Protein AF-P09111-F1 (afdb_monomer_lite)

pLDDT: mean 81.84, std 13.38, range [41.25, 95.81]

Structure (mmCIF, N/CA/C/O backbone):
data_AF-P09111-F1
#
_entry.id   AF-P09111-F1
#
loop_
_atom_site.group_PDB
_atom_site.id
_atom_site.type_symbol
_atom_site.label_atom_id
_atom_site.label_alt_id
_atom_site.label_comp_id
_atom_site.label_asym_id
_atom_site.label_entity_id
_atom_site.label_seq_id
_atom_site.pdbx_PDB_ins_code
_atom_site.Cartn_x
_atom_site.Cartn_y
_atom_site.Cartn_z
_atom_site.occupancy
_atom_site.B_iso_or_equiv
_atom_site.auth_seq_id
_atom_site.auth_comp_id
_atom_site.auth_asym_id
_atom_site.auth_atom_id
_atom_site.pdbx_PDB_model_num
ATOM 1 N N . MET A 1 1 ? -22.161 18.450 7.141 1.00 43.91 1 MET A N 1
ATOM 2 C CA . MET A 1 1 ? -22.122 18.232 5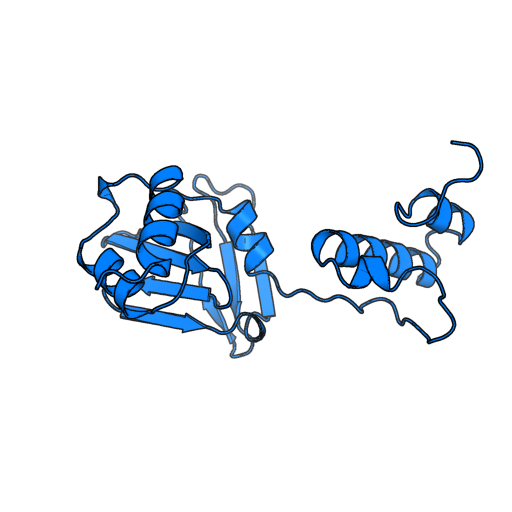.680 1.00 43.91 1 MET A CA 1
ATOM 3 C C . MET A 1 1 ? -21.113 17.125 5.455 1.00 43.91 1 MET A C 1
ATOM 5 O O . MET A 1 1 ? -19.987 17.305 5.888 1.00 43.91 1 MET A O 1
ATOM 9 N N . SER A 1 2 ? -21.523 15.973 4.916 1.00 54.25 2 SER A N 1
ATOM 10 C CA . SER A 1 2 ? -20.586 14.876 4.631 1.00 54.25 2 SER A CA 1
ATOM 11 C C . SER A 1 2 ? -19.553 15.371 3.621 1.00 54.25 2 SER A C 1
ATOM 13 O O . SER A 1 2 ? -19.925 15.928 2.586 1.00 54.25 2 SER A O 1
ATOM 15 N N . ASN A 1 3 ? -18.272 15.236 3.957 1.00 67.56 3 ASN A N 1
ATOM 16 C CA . ASN A 1 3 ? -17.182 15.660 3.095 1.00 67.56 3 ASN A CA 1
ATOM 17 C C . ASN A 1 3 ? -17.199 14.806 1.813 1.00 67.56 3 ASN A C 1
ATOM 19 O O . ASN A 1 3 ? -17.250 13.580 1.893 1.00 67.56 3 ASN A O 1
ATOM 23 N N . SER A 1 4 ? -17.186 15.415 0.620 1.00 77.00 4 SER A N 1
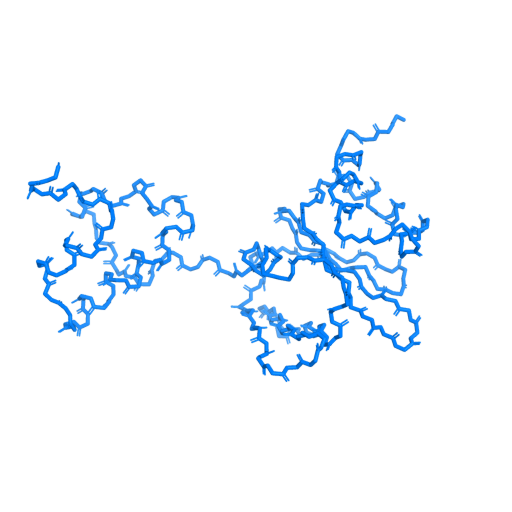ATOM 24 C CA . SER A 1 4 ? -17.274 14.643 -0.637 1.00 77.00 4 SER A CA 1
ATOM 25 C C . SER A 1 4 ? -16.124 13.635 -0.780 1.00 77.00 4 SER A C 1
ATOM 27 O O . SER A 1 4 ? -16.311 12.541 -1.314 1.00 77.00 4 SER A O 1
ATOM 29 N N . ASN A 1 5 ? -14.962 13.965 -0.203 1.00 81.06 5 ASN A N 1
ATOM 30 C CA . ASN A 1 5 ? -13.795 13.091 -0.149 1.00 81.06 5 ASN A CA 1
ATOM 31 C C . ASN A 1 5 ? -14.064 11.819 0.664 1.00 81.06 5 ASN A C 1
ATOM 33 O O . ASN A 1 5 ? -13.615 10.741 0.271 1.00 81.06 5 ASN A O 1
ATOM 37 N N . TYR A 1 6 ? -14.837 11.918 1.747 1.00 82.81 6 TYR A N 1
ATOM 38 C CA . TYR A 1 6 ? -15.160 10.785 2.610 1.00 82.81 6 TYR A CA 1
ATOM 39 C C . TYR A 1 6 ? -15.999 9.734 1.880 1.00 82.81 6 TYR A C 1
ATOM 41 O O . TYR A 1 6 ? -15.635 8.562 1.879 1.00 82.81 6 TYR A O 1
ATOM 49 N N . GLN A 1 7 ? -17.067 10.142 1.185 1.00 85.69 7 GLN A N 1
ATOM 50 C CA . GLN A 1 7 ? -17.933 9.198 0.460 1.00 85.69 7 GLN A CA 1
ATOM 51 C C . GLN A 1 7 ? -17.157 8.411 -0.599 1.00 85.69 7 GLN A C 1
ATOM 53 O O . GLN A 1 7 ? -17.241 7.186 -0.663 1.00 85.69 7 GLN A O 1
ATOM 58 N N . VAL A 1 8 ? -16.322 9.103 -1.377 1.00 83.88 8 VAL A N 1
ATOM 59 C CA . VAL A 1 8 ? -15.500 8.461 -2.409 1.00 83.88 8 VAL A CA 1
ATOM 60 C C . VAL A 1 8 ? -14.441 7.537 -1.802 1.00 83.88 8 VAL A C 1
ATOM 62 O O . VAL A 1 8 ? -14.135 6.490 -2.376 1.00 83.88 8 VAL A O 1
ATOM 65 N N . SER A 1 9 ? -13.883 7.903 -0.645 1.00 84.06 9 SER A N 1
ATOM 66 C CA . SER A 1 9 ? -12.965 7.039 0.107 1.00 84.06 9 SER A CA 1
ATOM 67 C C . SER A 1 9 ? -13.669 5.758 0.545 1.00 84.06 9 SER A C 1
ATOM 69 O O . SER A 1 9 ? -13.157 4.664 0.320 1.00 84.06 9 SER A O 1
ATOM 71 N N . LEU A 1 10 ? -14.880 5.884 1.093 1.00 87.94 10 LEU A N 1
ATOM 72 C CA . LEU A 1 10 ? -15.677 4.763 1.578 1.00 87.94 10 LEU A CA 1
ATOM 73 C C . LEU A 1 10 ? -16.008 3.769 0.462 1.00 87.94 10 LEU A C 1
ATOM 75 O O . LEU A 1 10 ? -15.823 2.567 0.629 1.00 87.94 10 LEU A O 1
ATOM 79 N N . GLU A 1 11 ? -16.458 4.267 -0.693 1.00 87.50 11 GLU A N 1
ATOM 80 C CA . GLU A 1 11 ? -16.774 3.433 -1.857 1.00 87.50 11 GLU A CA 1
ATOM 81 C C . GLU A 1 11 ? -15.561 2.651 -2.365 1.00 87.50 11 GLU A C 1
ATOM 83 O O . GLU A 1 11 ? -15.704 1.532 -2.857 1.00 87.50 11 GLU A O 1
ATOM 88 N N . ARG A 1 12 ? -14.360 3.231 -2.278 1.00 85.38 12 ARG A N 1
ATOM 89 C CA . ARG A 1 12 ? -13.116 2.563 -2.680 1.00 85.38 12 ARG A CA 1
ATOM 90 C C . ARG A 1 12 ? -12.681 1.528 -1.656 1.00 85.38 12 ARG A C 1
ATOM 92 O O . ARG A 1 12 ? -12.373 0.405 -2.037 1.00 85.38 12 ARG A O 1
ATOM 99 N N . ILE A 1 13 ? -12.706 1.887 -0.376 1.00 89.31 13 ILE A N 1
ATOM 100 C CA . ILE A 1 13 ? -12.306 1.005 0.724 1.00 89.31 13 ILE A CA 1
ATOM 101 C C . ILE A 1 13 ? -13.216 -0.226 0.779 1.00 89.31 13 ILE A C 1
ATOM 103 O O . ILE A 1 13 ? -12.718 -1.347 0.794 1.00 89.31 13 ILE A O 1
ATOM 107 N N . LYS A 1 14 ? -14.540 -0.045 0.694 1.00 89.50 14 LYS A N 1
ATOM 108 C CA . LYS A 1 14 ? -15.517 -1.148 0.732 1.00 89.50 14 LYS A CA 1
ATOM 109 C C . LYS A 1 14 ? -15.396 -2.145 -0.425 1.00 89.50 14 LYS A C 1
ATOM 111 O O . LYS A 1 14 ? -15.935 -3.242 -0.337 1.00 89.50 14 LYS A O 1
ATOM 116 N N . LYS A 1 15 ? -14.702 -1.794 -1.514 1.00 88.94 15 LYS A N 1
ATOM 117 C CA . LYS A 1 15 ? -14.426 -2.736 -2.615 1.00 88.94 15 LYS A CA 1
ATOM 118 C C . LYS A 1 15 ? -13.334 -3.746 -2.279 1.00 88.94 15 LYS A C 1
ATOM 120 O O . LYS A 1 15 ? -13.247 -4.763 -2.958 1.00 88.94 15 LYS A O 1
ATOM 125 N N . VAL A 1 16 ? -12.480 -3.443 -1.304 1.00 89.94 16 VAL A N 1
ATOM 126 C CA . VAL A 1 16 ? -11.258 -4.215 -1.024 1.00 89.94 16 VAL A CA 1
ATOM 127 C C . VAL A 1 16 ? -11.127 -4.628 0.444 1.00 89.94 16 VAL A C 1
ATOM 129 O O . VAL A 1 16 ? -10.331 -5.512 0.750 1.00 89.94 16 VAL A O 1
ATOM 132 N N . VAL A 1 17 ? -11.918 -4.031 1.340 1.00 91.88 17 VAL A N 1
ATOM 133 C CA . VAL A 1 17 ? -11.996 -4.370 2.766 1.00 91.88 17 VAL A CA 1
ATOM 134 C C . VAL A 1 17 ? -13.454 -4.673 3.144 1.00 91.88 17 VAL A C 1
ATOM 136 O O . VAL A 1 17 ? -14.328 -3.851 2.851 1.00 91.88 17 VAL A O 1
ATOM 139 N N . PRO A 1 18 ? -13.735 -5.816 3.800 1.00 91.44 18 PRO A N 1
ATOM 140 C CA . PRO A 1 18 ? -15.058 -6.140 4.331 1.00 91.44 18 PRO A CA 1
ATOM 141 C C . PRO A 1 18 ? -15.576 -5.085 5.312 1.00 91.44 18 PRO A C 1
ATOM 143 O O . PRO A 1 18 ? -14.818 -4.563 6.129 1.00 91.44 18 PRO A O 1
ATOM 146 N N . GLU A 1 19 ? -16.886 -4.823 5.294 1.00 89.88 19 GLU A N 1
ATOM 147 C CA . GLU A 1 19 ? -17.510 -3.838 6.193 1.00 89.88 19 GLU A CA 1
ATOM 148 C C . GLU A 1 19 ? -17.307 -4.163 7.679 1.00 89.88 19 GLU A C 1
ATOM 150 O O . GLU A 1 19 ? -17.210 -3.251 8.492 1.00 89.88 19 GLU A O 1
ATOM 155 N N . GLU A 1 20 ? -17.172 -5.444 8.025 1.00 90.56 20 GLU A N 1
ATOM 156 C CA . GLU A 1 20 ? -16.936 -5.924 9.394 1.00 90.56 20 GLU A CA 1
ATOM 157 C C . GLU A 1 20 ? -15.631 -5.392 10.007 1.00 90.56 20 GLU A C 1
ATOM 159 O O . GLU A 1 20 ? -15.519 -5.289 11.227 1.00 90.56 20 GLU A O 1
ATOM 164 N N . LEU A 1 21 ? -14.653 -5.029 9.171 1.00 91.06 21 LEU A N 1
ATOM 165 C CA . LEU A 1 21 ? -13.386 -4.449 9.616 1.00 91.06 21 LEU A CA 1
ATOM 166 C C . LEU A 1 21 ? -13.442 -2.916 9.690 1.00 91.06 21 LEU A C 1
ATOM 168 O O . LEU A 1 21 ? -12.554 -2.287 10.254 1.00 91.06 21 LEU A O 1
ATOM 172 N N . LEU A 1 22 ? -14.481 -2.276 9.152 1.00 91.31 22 LEU A N 1
ATOM 173 C CA . LEU A 1 22 ? -14.594 -0.819 9.133 1.00 91.31 22 LEU A CA 1
ATOM 174 C C . LEU A 1 22 ? -15.235 -0.315 10.428 1.00 91.31 22 LEU A C 1
ATOM 176 O O . LEU A 1 22 ? -16.446 -0.115 10.517 1.00 91.31 22 LEU A O 1
ATOM 180 N N . THR A 1 23 ? -14.411 -0.096 11.450 1.00 91.50 23 THR A N 1
ATOM 181 C CA . THR A 1 23 ? -14.884 0.419 12.740 1.00 91.50 23 THR A CA 1
ATOM 182 C C . THR A 1 23 ? -15.349 1.872 12.632 1.00 91.50 23 THR A C 1
ATOM 184 O O . THR A 1 23 ? -14.809 2.667 11.861 1.00 91.50 23 THR A O 1
ATOM 187 N N . ASN A 1 24 ? -16.314 2.267 13.469 1.00 91.19 24 ASN A N 1
ATOM 188 C CA . ASN A 1 24 ? -16.772 3.662 13.536 1.00 91.19 24 ASN A CA 1
ATOM 189 C C . ASN A 1 24 ? -15.624 4.643 13.827 1.00 91.19 24 ASN A C 1
ATOM 191 O O . ASN A 1 24 ? -15.644 5.768 13.336 1.00 91.19 24 ASN A O 1
ATOM 195 N N . ALA A 1 25 ? -14.626 4.213 14.603 1.00 92.69 25 ALA A N 1
ATOM 196 C CA . ALA A 1 25 ? -13.465 5.026 14.937 1.00 92.69 25 ALA A CA 1
ATOM 197 C C . ALA A 1 25 ? -12.542 5.242 13.722 1.00 92.69 25 ALA A C 1
ATOM 199 O O . ALA A 1 25 ? -12.160 6.380 13.456 1.00 92.69 25 ALA A O 1
ATOM 200 N N . LEU A 1 26 ? -12.278 4.199 12.922 1.00 92.62 26 LEU A N 1
ATOM 201 C CA . LEU A 1 26 ? -11.556 4.330 11.651 1.00 92.62 26 LEU A CA 1
ATOM 202 C C . LEU A 1 26 ? -12.311 5.249 10.683 1.00 92.62 26 LEU A C 1
ATOM 204 O O . LEU A 1 26 ? -11.724 6.145 10.080 1.00 92.62 26 LEU A O 1
ATOM 208 N N . LEU A 1 27 ? -13.623 5.050 10.548 1.00 92.31 27 LEU A N 1
ATOM 209 C CA . LEU A 1 27 ? -14.457 5.861 9.664 1.00 92.31 27 LEU A CA 1
ATOM 210 C C . LEU A 1 27 ? -14.456 7.341 10.072 1.00 92.31 27 LEU A C 1
ATOM 212 O O . LEU A 1 27 ? -14.305 8.211 9.216 1.00 92.31 27 LEU A O 1
ATOM 216 N N . ALA A 1 28 ? -14.547 7.627 11.372 1.00 91.88 28 ALA A N 1
ATOM 217 C CA . ALA A 1 28 ? -14.431 8.984 11.893 1.00 91.88 28 ALA A CA 1
ATOM 218 C C . ALA A 1 28 ? -13.036 9.580 11.646 1.00 91.88 28 ALA A C 1
ATOM 220 O O . ALA A 1 28 ? -12.936 10.747 11.275 1.00 91.88 28 ALA A O 1
ATOM 221 N N . ALA A 1 29 ? -11.964 8.795 11.801 1.00 92.12 29 ALA A N 1
ATOM 222 C CA . ALA A 1 29 ? -10.604 9.244 11.503 1.00 92.12 29 ALA A CA 1
ATOM 223 C C . ALA A 1 29 ? -10.438 9.620 10.020 1.00 92.12 29 ALA A C 1
ATOM 225 O O . ALA A 1 29 ? -9.877 10.671 9.710 1.00 92.12 29 ALA A O 1
ATOM 226 N N . ILE A 1 30 ? -10.997 8.818 9.105 1.00 90.81 30 ILE A N 1
ATOM 227 C CA . ILE A 1 30 ? -10.978 9.111 7.665 1.00 90.81 30 ILE A CA 1
ATOM 228 C C . ILE A 1 30 ? -11.771 10.389 7.359 1.00 90.81 30 ILE A C 1
ATOM 230 O O . ILE A 1 30 ? -11.255 11.247 6.647 1.00 90.81 30 ILE A O 1
ATOM 234 N N . ASP A 1 31 ? -12.982 10.561 7.899 1.00 90.75 31 ASP A N 1
ATOM 235 C CA . ASP A 1 31 ? -13.788 11.773 7.657 1.00 90.75 31 ASP A CA 1
ATOM 236 C C . ASP A 1 31 ? -13.086 13.034 8.190 1.00 90.75 31 ASP A C 1
ATOM 238 O O . ASP A 1 31 ? -12.959 14.037 7.481 1.00 90.75 31 ASP A O 1
ATOM 242 N N . ASN A 1 32 ? -12.533 12.950 9.404 1.00 89.81 32 ASN A N 1
ATOM 243 C CA . ASN A 1 32 ? -11.822 14.050 10.055 1.00 89.81 32 ASN A CA 1
ATOM 244 C C . ASN A 1 32 ? -10.497 14.406 9.369 1.00 89.81 32 ASN A C 1
ATOM 246 O O . ASN A 1 32 ? -10.057 15.550 9.471 1.00 89.81 32 ASN A O 1
ATOM 250 N N . SER A 1 33 ? -9.865 13.461 8.662 1.00 87.00 33 SER A N 1
ATOM 251 C CA . SER A 1 33 ? -8.638 13.736 7.904 1.00 87.00 33 SER A CA 1
ATOM 252 C C . SER A 1 33 ? -8.853 14.760 6.784 1.00 87.00 33 SER A C 1
ATOM 254 O O . SER A 1 33 ? -7.920 15.455 6.396 1.00 87.00 33 SER A O 1
ATOM 256 N N . GLY A 1 34 ? -10.077 14.849 6.248 1.00 85.12 34 GLY A N 1
ATOM 257 C CA . GLY A 1 34 ? -10.402 15.673 5.084 1.00 85.12 34 GLY A CA 1
ATOM 258 C C . GLY A 1 34 ? -9.824 15.167 3.755 1.00 85.12 34 GLY A C 1
ATOM 259 O O . GLY A 1 34 ? -10.125 15.736 2.701 1.00 85.12 34 GLY A O 1
ATOM 260 N N . GLU A 1 35 ? -9.045 14.089 3.788 1.00 84.50 35 GLU A N 1
ATOM 261 C CA . GLU A 1 35 ? -8.289 13.542 2.666 1.00 84.50 35 GLU A CA 1
ATOM 262 C C . GLU A 1 35 ? -9.074 12.444 1.945 1.00 84.50 35 GLU A C 1
ATOM 264 O O . GLU A 1 35 ? -9.917 11.749 2.517 1.00 84.50 35 GLU A O 1
ATOM 269 N N . ARG A 1 36 ? -8.807 12.281 0.648 1.00 85.31 36 ARG A N 1
ATOM 270 C CA . ARG A 1 36 ? -9.474 11.261 -0.170 1.00 85.31 36 ARG A CA 1
ATOM 271 C C . ARG A 1 36 ? -8.640 9.988 -0.220 1.00 85.31 36 ARG A C 1
ATOM 273 O O . ARG A 1 36 ? -7.742 9.892 -1.034 1.00 85.31 36 ARG A O 1
ATOM 280 N N . MET A 1 37 ? -8.978 8.952 0.524 1.00 87.88 37 MET A N 1
ATOM 281 C CA . MET A 1 37 ? -8.210 7.704 0.494 1.00 87.88 37 MET A CA 1
ATOM 282 C C . MET A 1 37 ? -8.381 6.962 -0.843 1.00 87.88 37 MET A C 1
ATOM 284 O O . MET A 1 37 ? -9.484 6.847 -1.392 1.00 87.88 37 MET A O 1
ATOM 288 N N . SER A 1 38 ? -7.269 6.479 -1.404 1.00 83.56 38 SER A N 1
ATOM 289 C CA . SER A 1 38 ? -7.243 5.780 -2.695 1.00 83.56 38 SER A CA 1
ATOM 290 C C . SER A 1 38 ? -6.940 4.292 -2.557 1.00 83.56 38 SER A C 1
ATOM 292 O O . SER A 1 38 ? -7.640 3.487 -3.173 1.00 83.56 38 SER A O 1
ATOM 294 N N . GLN A 1 39 ? -5.965 3.942 -1.717 1.00 89.69 39 GLN A N 1
ATOM 295 C CA . GLN A 1 39 ? -5.610 2.566 -1.388 1.00 89.69 39 GLN A CA 1
ATOM 296 C C . GLN A 1 39 ? -5.685 2.348 0.115 1.00 89.69 39 GLN A C 1
ATOM 298 O O . GLN A 1 39 ? -5.537 3.284 0.904 1.00 89.69 39 GLN A O 1
ATOM 303 N N . ILE A 1 40 ? -5.897 1.089 0.477 1.00 93.44 40 ILE A N 1
ATOM 304 C CA . ILE A 1 40 ? -5.868 0.607 1.847 1.00 93.44 40 ILE A CA 1
ATOM 305 C C . ILE A 1 40 ? -5.286 -0.806 1.862 1.00 93.44 40 ILE A C 1
ATOM 307 O O . ILE A 1 40 ? -5.578 -1.600 0.961 1.00 93.44 40 ILE A O 1
ATOM 311 N N . ILE A 1 41 ? -4.498 -1.106 2.888 1.00 94.25 41 ILE A N 1
ATOM 312 C CA . ILE A 1 41 ? -4.193 -2.471 3.319 1.00 94.25 41 ILE A CA 1
ATOM 313 C C . ILE A 1 41 ? -4.490 -2.616 4.810 1.00 94.25 41 ILE A C 1
ATOM 315 O O . ILE A 1 41 ? -4.418 -1.642 5.565 1.00 94.25 41 ILE A O 1
ATOM 319 N N . VAL A 1 42 ? -4.857 -3.831 5.207 1.00 95.38 42 VAL A N 1
ATOM 320 C CA . VAL A 1 42 ? -5.190 -4.178 6.591 1.00 95.38 42 VAL A CA 1
ATOM 321 C C . VAL A 1 42 ? -4.184 -5.194 7.091 1.00 95.38 42 VAL A C 1
ATOM 323 O O . VAL A 1 42 ? -4.082 -6.285 6.532 1.00 95.38 42 VAL A O 1
ATOM 326 N N . ASP A 1 43 ? -3.477 -4.834 8.151 1.00 95.31 43 ASP A N 1
ATOM 327 C CA . ASP A 1 43 ? -2.528 -5.697 8.833 1.00 95.31 43 ASP A CA 1
ATOM 328 C C . ASP A 1 43 ? -3.160 -6.253 10.107 1.00 95.31 43 ASP A C 1
ATOM 330 O O . ASP A 1 43 ? -3.589 -5.506 10.991 1.00 95.31 43 ASP A O 1
ATOM 334 N N . LYS A 1 44 ? -3.265 -7.578 10.185 1.00 93.88 44 LYS A N 1
ATOM 335 C CA . LYS A 1 44 ? -3.895 -8.251 11.315 1.00 93.88 44 LYS A CA 1
ATOM 336 C C . LYS A 1 44 ? -2.909 -8.348 12.472 1.00 93.88 44 LYS A C 1
ATOM 338 O O . LYS A 1 44 ? -1.842 -8.941 12.347 1.00 93.88 44 LYS A O 1
ATOM 343 N N . LYS A 1 45 ? -3.295 -7.815 13.626 1.00 91.62 45 LYS A N 1
ATOM 344 C CA . LYS A 1 45 ? -2.534 -7.895 14.875 1.00 91.62 45 LYS A CA 1
ATOM 345 C C . LYS A 1 45 ? -3.262 -8.778 15.886 1.00 91.62 45 LYS A C 1
ATOM 347 O O . LYS A 1 45 ? -4.460 -9.033 15.773 1.00 91.62 45 LYS A O 1
ATOM 352 N N . ASP A 1 46 ? -2.553 -9.193 16.931 1.00 86.69 46 ASP A N 1
ATOM 353 C CA . ASP A 1 46 ? -3.155 -9.963 18.029 1.00 86.69 46 ASP A CA 1
ATOM 354 C C . ASP A 1 46 ? -4.277 -9.184 18.741 1.00 86.69 46 ASP A C 1
ATOM 356 O O . ASP A 1 46 ? -5.272 -9.767 19.168 1.00 86.69 46 ASP A O 1
ATOM 360 N N . ASN A 1 47 ? -4.141 -7.855 18.821 1.00 85.81 47 ASN A N 1
ATOM 361 C CA . ASN A 1 47 ? -5.055 -6.966 19.548 1.00 85.81 47 ASN A CA 1
ATOM 362 C C . ASN A 1 47 ? -5.983 -6.141 18.638 1.00 85.81 47 ASN A C 1
ATOM 364 O O . ASN A 1 47 ? -6.572 -5.162 19.093 1.00 85.81 47 ASN A O 1
ATOM 368 N N . GLY A 1 48 ? -6.118 -6.500 17.360 1.00 89.19 48 GLY A N 1
ATOM 369 C CA . GLY A 1 48 ? -6.958 -5.765 16.416 1.00 89.19 48 GLY A CA 1
ATOM 370 C C . GLY A 1 48 ? -6.367 -5.746 15.016 1.00 89.19 48 GLY A C 1
ATOM 371 O O . GLY A 1 48 ? -5.699 -6.688 14.608 1.00 89.19 48 GLY A O 1
ATOM 372 N N . ASN A 1 49 ? -6.609 -4.666 14.280 1.00 94.19 49 ASN A N 1
ATOM 373 C CA . ASN A 1 49 ? -6.000 -4.467 12.972 1.00 94.19 49 ASN A CA 1
ATOM 374 C C . ASN A 1 49 ? -5.388 -3.075 12.897 1.00 94.19 49 ASN A C 1
ATOM 376 O O . ASN A 1 49 ? -5.996 -2.109 13.368 1.00 94.19 49 ASN A O 1
ATOM 380 N N . ASP A 1 50 ? -4.248 -2.995 12.228 1.00 95.56 50 ASP A N 1
ATOM 381 C CA . ASP A 1 50 ? -3.670 -1.740 11.782 1.00 95.56 50 ASP A CA 1
ATOM 382 C C . ASP A 1 50 ? -4.084 -1.498 10.327 1.00 95.56 50 ASP A C 1
ATOM 384 O O . ASP A 1 50 ? -4.160 -2.423 9.513 1.00 95.56 50 ASP A O 1
ATOM 388 N N . TYR A 1 51 ? -4.371 -0.245 9.986 1.00 95.56 51 TYR A N 1
ATOM 389 C CA . TYR A 1 51 ? -4.807 0.134 8.644 1.00 95.56 51 TYR A CA 1
ATOM 390 C C . TYR A 1 51 ? -3.819 1.118 8.056 1.00 95.56 51 TYR A C 1
ATOM 392 O O . TYR A 1 51 ? -3.487 2.132 8.668 1.00 95.56 51 TYR A O 1
ATOM 400 N N . TYR A 1 52 ? -3.396 0.840 6.835 1.00 95.69 52 TYR A N 1
ATOM 401 C CA . TYR A 1 52 ? -2.444 1.655 6.102 1.00 95.69 52 TYR A CA 1
ATOM 402 C C . TYR A 1 52 ? -3.173 2.222 4.894 1.00 95.69 52 TYR A C 1
ATOM 404 O O . TYR A 1 52 ? -3.692 1.459 4.080 1.00 95.69 52 TYR A O 1
ATOM 412 N N . LEU A 1 53 ? -3.254 3.547 4.783 1.00 94.12 53 LEU A N 1
ATOM 413 C CA . LEU A 1 53 ? -4.031 4.231 3.745 1.00 94.12 53 LEU A CA 1
ATOM 414 C C . LEU A 1 53 ? -3.173 5.233 2.982 1.00 94.12 53 LEU A C 1
ATOM 416 O O . LEU A 1 53 ? -2.229 5.790 3.534 1.00 94.12 53 LEU A O 1
ATOM 420 N N . THR A 1 54 ? -3.502 5.489 1.716 1.00 90.56 54 THR A N 1
ATOM 421 C CA . THR A 1 54 ? -2.720 6.437 0.908 1.00 90.56 54 THR A CA 1
ATOM 422 C C . THR A 1 54 ? -3.526 7.170 -0.169 1.00 90.56 54 THR A C 1
ATOM 424 O O . THR A 1 54 ? -4.465 6.621 -0.764 1.00 90.56 54 THR A O 1
ATOM 427 N N . ILE A 1 55 ? -3.136 8.429 -0.415 1.00 83.12 55 ILE A N 1
ATOM 428 C CA . ILE A 1 55 ? -3.397 9.195 -1.647 1.00 83.12 55 ILE A CA 1
ATOM 429 C C . ILE A 1 55 ? -2.234 10.149 -1.958 1.00 83.12 55 ILE A C 1
ATOM 431 O O . ILE A 1 55 ? -1.371 9.848 -2.769 1.00 83.12 55 ILE A O 1
ATOM 435 N N . HIS A 1 56 ? -2.193 11.306 -1.307 1.00 81.12 56 HIS A N 1
ATOM 436 C CA . HIS A 1 56 ? -1.135 12.305 -1.399 1.00 81.12 56 HIS A CA 1
ATOM 437 C C . HIS A 1 56 ? -0.123 12.083 -0.283 1.00 81.12 56 HIS A C 1
ATOM 439 O O . HIS A 1 56 ? 1.081 12.170 -0.496 1.00 81.12 56 HIS A O 1
ATOM 445 N N . ARG A 1 57 ? -0.642 11.716 0.889 1.00 89.81 57 ARG A N 1
ATOM 446 C CA . ARG A 1 57 ? 0.104 11.305 2.069 1.00 89.81 57 ARG A CA 1
ATOM 447 C C . ARG A 1 57 ? -0.162 9.836 2.345 1.00 89.81 57 ARG A C 1
ATOM 449 O O . ARG A 1 57 ? -1.119 9.259 1.816 1.00 89.81 57 ARG A O 1
ATOM 456 N N . PHE A 1 58 ? 0.683 9.264 3.178 1.00 90.56 58 PHE A N 1
ATOM 457 C CA . PHE A 1 58 ? 0.525 7.924 3.705 1.00 90.56 58 PHE A CA 1
ATOM 458 C C . PHE A 1 58 ? 0.058 8.022 5.166 1.00 90.56 58 PHE A C 1
ATOM 460 O O . PHE A 1 58 ? 0.543 8.855 5.927 1.00 90.56 58 PHE A O 1
ATOM 467 N N . PHE A 1 59 ? -0.920 7.207 5.552 1.00 94.19 59 PHE A N 1
ATOM 468 C CA . PHE A 1 59 ? -1.530 7.223 6.877 1.00 94.19 59 PHE A CA 1
ATOM 469 C C . PHE 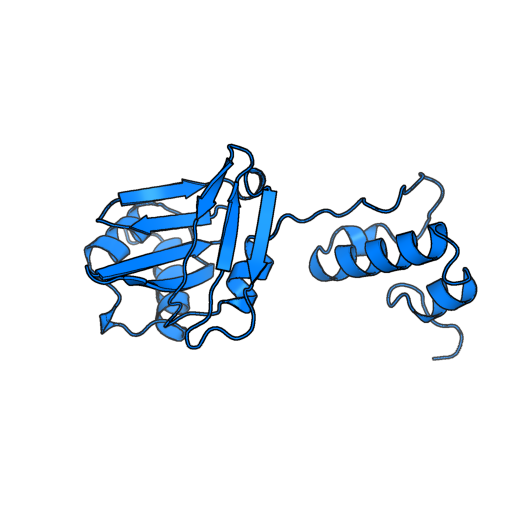A 1 59 ? -1.487 5.844 7.512 1.00 94.19 59 PHE A C 1
ATOM 471 O O . PHE A 1 59 ? -1.710 4.838 6.838 1.00 94.19 59 PHE A O 1
ATOM 478 N N . VAL A 1 60 ? -1.284 5.821 8.825 1.00 95.81 60 VAL A N 1
ATOM 479 C CA . VAL A 1 60 ? -1.413 4.626 9.657 1.00 95.81 60 VAL A CA 1
ATOM 480 C C . VAL A 1 60 ? -2.477 4.886 10.708 1.00 95.81 60 VAL A C 1
ATOM 482 O O . VAL A 1 60 ? -2.368 5.841 11.476 1.00 95.81 60 VAL A O 1
ATOM 485 N N . TYR A 1 61 ? -3.488 4.026 10.748 1.00 95.69 61 TYR A N 1
ATOM 486 C CA . TYR A 1 61 ? -4.428 3.937 11.854 1.00 95.69 61 TYR A CA 1
ATOM 487 C C . TYR A 1 61 ? -4.084 2.718 12.707 1.00 95.69 61 TYR A C 1
ATOM 489 O O . TYR A 1 61 ? -4.222 1.590 12.234 1.00 95.69 61 TYR A O 1
ATOM 497 N N . SER A 1 62 ? -3.640 2.942 13.942 1.00 94.06 62 SER A N 1
ATOM 498 C CA . SER A 1 62 ? -3.279 1.889 14.897 1.00 94.06 62 SER A CA 1
ATOM 499 C C . SER A 1 62 ? -3.637 2.336 16.308 1.00 94.06 62 SER A C 1
ATOM 501 O O . SER A 1 62 ? -3.397 3.487 16.658 1.00 94.06 62 SER A O 1
ATOM 503 N N . ASN A 1 63 ? -4.219 1.446 17.119 1.00 90.12 63 ASN A N 1
ATOM 504 C CA . ASN A 1 63 ? -4.606 1.732 18.510 1.00 90.12 63 ASN A CA 1
ATOM 505 C C . ASN A 1 63 ? -5.382 3.054 18.686 1.00 90.12 63 ASN A C 1
ATOM 507 O O . ASN A 1 63 ? -5.103 3.832 19.591 1.00 90.12 63 ASN A O 1
ATOM 511 N N . GLU A 1 64 ? -6.343 3.311 17.796 1.00 87.06 64 GLU A N 1
ATOM 512 C CA . GLU A 1 64 ? -7.146 4.544 17.744 1.00 87.06 64 GLU A CA 1
ATOM 513 C C . GLU A 1 64 ? -6.385 5.835 17.390 1.00 87.06 64 GLU A C 1
ATOM 515 O O . GLU A 1 64 ? -7.001 6.896 17.272 1.00 87.06 64 GLU A O 1
ATOM 520 N N . GLU A 1 65 ? -5.085 5.756 17.116 1.00 92.94 65 GLU A N 1
ATOM 521 C CA . GLU A 1 65 ? -4.281 6.876 16.643 1.00 92.94 65 GLU A CA 1
ATOM 522 C C . GLU A 1 65 ? -4.207 6.899 15.116 1.00 92.94 65 GLU A C 1
ATOM 524 O O . GLU A 1 65 ? -3.944 5.886 14.467 1.00 92.94 65 GLU A O 1
ATOM 529 N N . PHE A 1 66 ? -4.414 8.083 14.533 1.00 93.25 66 PHE A N 1
ATOM 530 C CA . PHE A 1 66 ? -4.305 8.319 13.096 1.00 93.25 66 PHE A CA 1
ATOM 531 C C . PHE A 1 66 ? -3.061 9.156 12.799 1.00 93.25 66 PHE A C 1
ATOM 533 O O . PHE A 1 66 ? -3.061 10.376 12.966 1.00 93.25 66 PHE A O 1
ATOM 540 N N . THR A 1 67 ? -1.986 8.493 12.383 1.00 94.81 67 THR A N 1
ATOM 541 C CA . THR A 1 67 ? -0.696 9.132 12.100 1.00 94.81 67 THR A CA 1
ATOM 542 C C . THR A 1 67 ? -0.547 9.378 10.606 1.00 94.81 67 THR A C 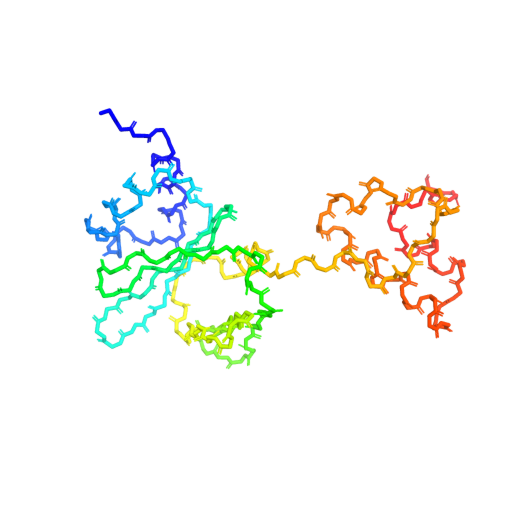1
ATOM 544 O O . THR A 1 67 ? -0.781 8.477 9.804 1.00 94.81 67 THR A O 1
ATOM 547 N N . ALA A 1 68 ? -0.126 10.585 10.232 1.00 93.50 68 ALA A N 1
ATOM 548 C CA . ALA A 1 68 ? 0.155 10.962 8.852 1.00 93.50 68 ALA A CA 1
ATOM 549 C C . ALA A 1 68 ? 1.666 11.045 8.601 1.00 93.50 68 ALA A C 1
ATOM 551 O O . ALA A 1 68 ? 2.407 11.551 9.443 1.00 93.50 68 ALA A O 1
ATOM 552 N N . PHE A 1 69 ? 2.086 10.605 7.421 1.00 93.88 69 PHE A N 1
ATOM 553 C CA . PHE A 1 69 ? 3.455 10.642 6.923 1.00 93.88 69 PHE A CA 1
ATOM 554 C C . PHE A 1 69 ? 3.463 11.245 5.522 1.00 93.88 69 PHE A C 1
ATOM 556 O O . PHE A 1 69 ? 2.588 10.946 4.698 1.00 93.88 69 PHE A O 1
ATOM 563 N N . ASP A 1 70 ? 4.462 12.069 5.230 1.00 91.44 70 ASP A N 1
ATOM 564 C CA . ASP A 1 70 ? 4.667 12.545 3.871 1.00 91.44 70 ASP A CA 1
ATOM 565 C C . ASP A 1 70 ? 5.355 11.451 3.054 1.00 91.44 70 ASP A C 1
ATOM 567 O O . ASP A 1 70 ? 6.271 10.778 3.520 1.00 91.44 70 ASP A O 1
ATOM 571 N N . LYS A 1 71 ? 4.900 11.232 1.816 1.00 88.75 71 LYS A N 1
ATOM 572 C CA . LYS A 1 71 ? 5.482 10.190 0.951 1.00 88.75 71 LYS A CA 1
ATOM 573 C C . LYS A 1 71 ? 6.956 10.450 0.647 1.00 88.75 71 LYS A C 1
ATOM 575 O O . LYS A 1 71 ? 7.715 9.517 0.421 1.00 88.75 71 LYS A O 1
ATOM 580 N N . GLU A 1 72 ? 7.361 11.716 0.676 1.00 87.62 72 GLU A N 1
ATOM 581 C CA . GLU A 1 72 ? 8.756 12.121 0.536 1.00 87.62 72 GLU A CA 1
ATOM 582 C C . GLU A 1 72 ? 9.628 11.650 1.705 1.00 87.62 72 GLU A C 1
ATOM 584 O O . GLU A 1 72 ? 10.841 11.557 1.537 1.00 87.62 72 GLU A O 1
ATOM 589 N N . ASP A 1 73 ? 9.046 11.317 2.859 1.00 90.94 73 ASP A N 1
ATOM 590 C CA . ASP A 1 73 ? 9.778 10.781 4.009 1.00 90.94 73 ASP A CA 1
ATOM 591 C C . ASP A 1 73 ? 10.036 9.280 3.892 1.00 90.94 73 ASP A C 1
ATOM 593 O O . ASP A 1 73 ? 10.812 8.731 4.673 1.00 90.94 73 ASP A O 1
ATOM 597 N N . VAL A 1 74 ? 9.429 8.603 2.917 1.00 91.19 74 VAL A N 1
ATOM 598 C CA . VAL A 1 74 ? 9.698 7.193 2.651 1.00 91.19 74 VAL A CA 1
ATOM 599 C C . VAL A 1 74 ? 11.059 7.080 1.967 1.00 91.19 74 VAL A C 1
ATOM 601 O O . VAL A 1 74 ? 11.310 7.687 0.926 1.00 91.19 74 VAL A O 1
ATOM 604 N N . ALA A 1 75 ? 11.960 6.321 2.582 1.00 90.25 75 ALA A N 1
ATOM 605 C CA . ALA A 1 75 ? 13.282 6.028 2.047 1.00 90.25 75 ALA A CA 1
ATOM 606 C C . ALA A 1 75 ? 13.265 4.772 1.172 1.00 90.25 75 ALA A C 1
ATOM 608 O O . ALA A 1 75 ? 13.891 4.766 0.115 1.00 90.25 75 ALA A O 1
ATOM 609 N N . ASP A 1 76 ? 12.544 3.735 1.602 1.00 89.88 76 ASP A N 1
ATOM 610 C CA . ASP A 1 76 ? 12.460 2.460 0.893 1.00 89.88 76 ASP A CA 1
ATOM 611 C C . ASP A 1 76 ? 11.169 1.701 1.232 1.00 89.88 76 ASP A C 1
ATOM 613 O O . ASP A 1 76 ? 10.598 1.882 2.314 1.00 89.88 76 ASP A O 1
ATOM 617 N N . VAL A 1 77 ? 10.717 0.856 0.303 1.00 89.62 77 VAL A N 1
ATOM 618 C CA . VAL A 1 77 ? 9.582 -0.056 0.493 1.00 89.62 77 VAL A CA 1
ATOM 619 C C . VAL A 1 77 ? 9.920 -1.420 -0.101 1.00 89.62 77 VAL A C 1
ATOM 621 O O . VAL A 1 77 ? 10.095 -1.546 -1.313 1.00 89.62 77 VAL A O 1
ATOM 624 N N . GLU A 1 78 ? 9.925 -2.449 0.740 1.00 89.06 78 GLU A N 1
ATOM 625 C CA . GLU A 1 78 ? 10.193 -3.833 0.352 1.00 89.06 78 GLU A CA 1
ATOM 626 C C . GLU A 1 78 ? 8.937 -4.695 0.524 1.00 89.06 78 GLU A C 1
ATOM 628 O O . GLU A 1 78 ? 8.259 -4.620 1.548 1.00 89.06 78 GLU A O 1
ATOM 633 N N . PHE A 1 79 ? 8.635 -5.534 -0.472 1.00 86.06 79 PHE A N 1
ATOM 634 C CA . PHE A 1 79 ? 7.648 -6.609 -0.349 1.00 86.06 79 PHE A CA 1
ATOM 635 C C . PHE A 1 79 ? 8.377 -7.930 -0.094 1.00 86.06 79 PHE A C 1
ATOM 637 O O . PHE A 1 79 ? 9.132 -8.398 -0.952 1.00 86.06 79 PHE A O 1
ATOM 644 N N . VAL A 1 80 ? 8.148 -8.537 1.069 1.00 85.75 80 VAL A N 1
ATOM 645 C CA . VAL A 1 80 ? 8.830 -9.766 1.478 1.00 85.75 80 VAL A CA 1
ATOM 646 C C . VAL A 1 80 ? 8.126 -10.965 0.849 1.00 85.75 80 VAL A C 1
ATOM 648 O O . VAL A 1 80 ? 6.976 -11.290 1.148 1.00 85.75 80 VAL A O 1
ATOM 651 N N . ASN A 1 81 ? 8.832 -11.634 -0.059 1.00 80.25 81 ASN A N 1
ATOM 652 C CA . ASN A 1 81 ? 8.301 -12.784 -0.780 1.00 80.25 81 ASN A CA 1
ATOM 653 C C . ASN A 1 81 ? 8.271 -14.047 0.093 1.00 80.25 81 ASN A C 1
ATOM 655 O O . ASN A 1 81 ? 9.202 -14.327 0.844 1.00 80.25 81 ASN A O 1
ATOM 659 N N . GLY A 1 82 ? 7.239 -14.873 -0.098 1.00 78.50 82 GLY A N 1
ATOM 660 C CA . GLY A 1 82 ? 7.126 -16.189 0.541 1.00 78.50 82 GLY A CA 1
ATOM 661 C C . GLY A 1 82 ? 6.438 -16.189 1.907 1.00 78.50 82 GLY A C 1
ATOM 662 O O . GLY A 1 82 ? 6.363 -17.244 2.537 1.00 78.50 82 GLY A O 1
ATOM 663 N N . THR A 1 83 ? 5.907 -15.050 2.353 1.00 84.12 83 THR A N 1
ATOM 664 C CA . THR A 1 83 ? 5.087 -14.963 3.564 1.00 84.12 83 THR A CA 1
ATOM 665 C C . THR A 1 83 ? 3.627 -15.327 3.255 1.00 84.12 83 THR A C 1
ATOM 667 O O . THR A 1 83 ? 3.118 -14.966 2.191 1.00 84.12 83 THR A O 1
ATOM 670 N N . PRO A 1 84 ? 2.935 -16.074 4.139 1.00 78.94 84 PRO A N 1
ATOM 671 C CA . PRO A 1 84 ? 1.595 -16.589 3.846 1.00 78.94 84 PRO A CA 1
ATOM 672 C C . PRO A 1 84 ? 0.547 -15.490 3.644 1.00 78.94 84 PRO A C 1
ATOM 674 O O . PRO A 1 84 ? -0.303 -15.614 2.768 1.00 78.94 84 PRO A O 1
ATOM 677 N N . ASP A 1 85 ? 0.644 -14.419 4.432 1.00 83.62 85 ASP A N 1
ATOM 678 C CA . ASP A 1 85 ? -0.328 -13.323 4.458 1.00 83.62 85 ASP A CA 1
ATOM 679 C C . ASP A 1 85 ? 0.249 -12.025 3.870 1.00 83.62 85 ASP A C 1
ATOM 681 O O . ASP A 1 85 ? -0.339 -10.964 4.026 1.00 83.62 85 ASP A O 1
ATOM 685 N N . GLY A 1 86 ? 1.403 -12.083 3.198 1.00 84.06 86 GLY A N 1
ATOM 686 C CA . GLY A 1 86 ? 2.090 -10.900 2.685 1.00 84.06 86 GLY A CA 1
ATOM 687 C C . GLY A 1 86 ? 2.718 -10.042 3.786 1.00 84.06 86 GLY A C 1
ATOM 688 O O . GLY A 1 86 ? 2.157 -9.820 4.857 1.00 84.06 86 GLY A O 1
ATOM 689 N N . GLU A 1 87 ? 3.905 -9.527 3.495 1.00 91.12 87 GLU A N 1
ATOM 690 C CA . GLU A 1 87 ? 4.688 -8.723 4.426 1.00 91.12 87 GLU A CA 1
ATOM 691 C C . GLU A 1 87 ? 5.333 -7.570 3.659 1.00 91.12 87 GLU A C 1
AT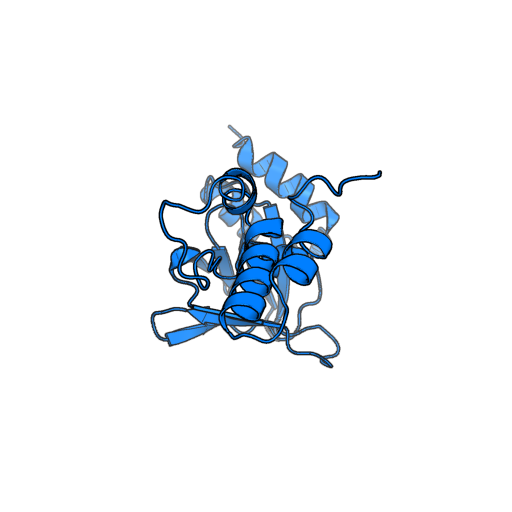OM 693 O O . GLU A 1 87 ? 5.845 -7.749 2.550 1.00 91.12 87 GLU A O 1
ATOM 698 N N . VAL A 1 88 ? 5.246 -6.367 4.223 1.00 91.88 88 VAL A N 1
ATOM 699 C CA . VAL A 1 88 ? 5.816 -5.147 3.650 1.00 91.88 88 VAL A CA 1
ATOM 700 C C . VAL A 1 88 ? 6.644 -4.446 4.704 1.00 91.88 88 VAL A C 1
ATOM 702 O O . VAL A 1 88 ? 6.187 -4.238 5.824 1.00 91.88 88 VAL A O 1
ATOM 705 N N . ILE A 1 89 ? 7.836 -4.008 4.323 1.00 93.50 89 ILE A N 1
ATOM 706 C CA . ILE A 1 89 ? 8.710 -3.196 5.161 1.00 93.50 89 ILE A CA 1
ATOM 707 C C . ILE A 1 89 ? 8.768 -1.802 4.543 1.00 93.50 89 ILE A C 1
ATOM 709 O O . ILE A 1 89 ? 9.189 -1.640 3.403 1.00 93.50 89 ILE A O 1
ATOM 713 N N . ILE A 1 90 ? 8.332 -0.789 5.290 1.00 94.81 90 ILE A N 1
ATOM 714 C CA . ILE A 1 90 ? 8.411 0.622 4.897 1.00 94.81 90 ILE A CA 1
ATOM 715 C C . ILE A 1 90 ? 9.449 1.281 5.795 1.00 94.81 90 ILE A C 1
ATOM 717 O O . ILE A 1 90 ? 9.246 1.398 7.007 1.00 94.81 90 ILE A O 1
ATOM 721 N N . THR A 1 91 ? 10.545 1.735 5.200 1.00 95.38 91 THR A N 1
ATOM 722 C CA . THR A 1 91 ? 11.610 2.442 5.913 1.00 95.38 91 THR A CA 1
ATOM 723 C C . THR A 1 91 ? 11.473 3.933 5.659 1.00 95.38 91 THR A C 1
ATOM 725 O O . THR A 1 91 ? 11.462 4.375 4.510 1.00 95.38 91 THR A O 1
ATOM 728 N N . LEU A 1 92 ? 11.376 4.720 6.727 1.00 94.69 92 LEU A N 1
ATOM 729 C CA . LEU A 1 92 ? 11.356 6.177 6.662 1.00 94.69 92 LEU A CA 1
ATOM 730 C C . LEU A 1 92 ? 12.773 6.753 6.778 1.00 94.69 92 LEU A C 1
ATOM 732 O O . LEU A 1 92 ? 13.683 6.136 7.335 1.00 94.69 92 LEU A O 1
ATOM 736 N N . LYS A 1 93 ? 12.961 7.973 6.270 1.00 92.25 93 LYS A N 1
ATOM 737 C CA . LYS A 1 93 ? 14.242 8.699 6.285 1.00 92.25 93 LYS A CA 1
ATOM 738 C C . LYS A 1 93 ? 14.753 9.010 7.693 1.00 92.25 93 LYS A C 1
ATOM 740 O O . LYS A 1 93 ? 15.954 9.187 7.870 1.00 92.25 93 LYS A O 1
ATOM 745 N N . ASP A 1 94 ? 13.866 9.066 8.683 1.00 93.50 94 ASP A N 1
ATOM 746 C CA . ASP A 1 94 ? 14.215 9.241 10.098 1.00 93.50 94 ASP A CA 1
ATOM 747 C C . ASP A 1 94 ? 14.679 7.933 10.777 1.00 93.50 94 ASP A C 1
ATOM 749 O O . ASP A 1 94 ? 15.052 7.942 11.950 1.00 93.50 94 ASP A O 1
ATOM 753 N N . GLY A 1 95 ? 14.683 6.814 10.044 1.00 92.56 95 GLY A N 1
ATOM 754 C CA . GLY A 1 95 ? 15.048 5.487 10.535 1.00 92.56 95 GLY A CA 1
ATOM 755 C C . GLY A 1 95 ? 13.887 4.711 11.159 1.00 92.56 95 GLY A C 1
ATOM 756 O O . GLY A 1 95 ? 14.079 3.561 11.559 1.00 92.56 95 GLY A O 1
ATOM 757 N N . LYS A 1 96 ? 12.681 5.288 11.240 1.00 94.81 96 LYS A N 1
ATOM 758 C CA . LYS A 1 96 ? 11.490 4.551 11.662 1.00 94.81 96 LYS A CA 1
ATOM 759 C C . LYS A 1 96 ? 11.142 3.500 10.610 1.00 94.81 96 LYS A C 1
ATOM 761 O O . LYS A 1 96 ? 11.101 3.784 9.415 1.00 94.81 96 LYS A O 1
ATOM 766 N N . VAL A 1 97 ? 10.841 2.291 11.074 1.00 95.06 97 VAL A N 1
ATOM 767 C CA . VAL A 1 97 ? 10.412 1.179 10.222 1.00 95.06 97 VAL A CA 1
ATOM 768 C C . VAL A 1 97 ? 8.979 0.813 10.575 1.00 95.06 97 VAL A C 1
ATOM 770 O O . VAL A 1 97 ? 8.652 0.594 11.743 1.00 95.06 97 VAL A O 1
ATOM 773 N N . LEU A 1 98 ? 8.120 0.757 9.563 1.00 95.00 98 LEU A N 1
ATOM 774 C CA . LEU A 1 98 ? 6.767 0.230 9.672 1.00 95.00 98 LEU A CA 1
ATOM 775 C C . LEU A 1 98 ? 6.735 -1.125 8.984 1.00 95.00 98 LEU A C 1
ATOM 777 O O . LEU A 1 98 ? 7.167 -1.248 7.841 1.00 95.00 98 LEU A O 1
ATOM 781 N N . HIS A 1 99 ? 6.225 -2.128 9.689 1.00 94.62 99 HIS A N 1
ATOM 782 C CA . HIS A 1 99 ? 6.327 -3.513 9.254 1.00 94.62 99 HIS A CA 1
ATOM 783 C C . HIS A 1 99 ? 4.981 -4.246 9.368 1.00 94.62 99 HIS A C 1
ATOM 785 O O . HIS A 1 99 ? 4.767 -5.000 10.323 1.00 94.62 99 HIS A O 1
ATOM 791 N N . PRO A 1 100 ? 4.034 -3.987 8.451 1.00 93.25 100 PRO A N 1
ATOM 792 C CA . PRO A 1 100 ? 2.853 -4.826 8.307 1.00 93.25 100 PRO A CA 1
ATOM 793 C C . PRO A 1 100 ? 3.230 -6.219 7.785 1.00 93.25 100 PRO A C 1
ATOM 795 O O . PRO A 1 100 ? 3.693 -6.358 6.654 1.00 93.25 100 PRO A O 1
ATOM 798 N N . SER A 1 101 ? 3.036 -7.239 8.621 1.00 93.19 101 SER A N 1
ATOM 799 C CA . SER A 1 101 ? 3.521 -8.611 8.394 1.00 93.19 101 SER A CA 1
ATOM 800 C C . SER A 1 101 ? 2.408 -9.648 8.194 1.00 93.19 101 SER A C 1
ATOM 802 O O . SER A 1 101 ? 2.694 -10.796 7.864 1.00 93.19 101 SER A O 1
ATOM 804 N N . HIS A 1 102 ? 1.146 -9.264 8.407 1.00 93.50 102 HIS A N 1
ATOM 805 C CA . HIS A 1 102 ? -0.033 -10.107 8.212 1.00 93.50 102 HIS A CA 1
ATOM 806 C C . HIS A 1 102 ? -1.110 -9.352 7.420 1.00 93.50 102 HIS A C 1
ATOM 808 O O . HIS A 1 102 ? -2.195 -9.041 7.930 1.00 93.50 102 HIS A O 1
ATOM 814 N N . ILE A 1 103 ? -0.813 -9.043 6.154 1.00 92.56 103 ILE A N 1
ATOM 815 C CA . ILE A 1 103 ? -1.690 -8.267 5.267 1.00 92.56 103 ILE A CA 1
ATOM 816 C C . ILE A 1 103 ? -2.876 -9.120 4.785 1.00 92.56 103 ILE A C 1
ATOM 818 O O . ILE A 1 103 ? -2.854 -9.776 3.747 1.00 92.56 103 ILE A O 1
ATOM 822 N N . CYS A 1 104 ? -3.981 -9.072 5.521 1.00 91.38 104 CYS A N 1
ATOM 823 C CA . CYS A 1 104 ? -5.139 -9.929 5.262 1.00 91.38 104 CYS A CA 1
ATOM 824 C C . CYS A 1 104 ? -6.154 -9.353 4.259 1.00 91.38 104 CYS A C 1
ATOM 826 O O . CYS A 1 104 ? -6.933 -10.115 3.688 1.00 91.38 104 CYS A O 1
ATOM 828 N N . TYR A 1 105 ? -6.165 -8.032 4.033 1.00 92.44 105 TYR A N 1
ATOM 829 C CA . TYR A 1 105 ? -7.078 -7.376 3.085 1.00 92.44 105 TYR A CA 1
ATOM 830 C C . TYR A 1 105 ? -6.453 -6.153 2.412 1.00 92.44 105 TYR A C 1
ATOM 832 O O . TYR A 1 105 ? -5.480 -5.574 2.899 1.00 92.44 105 TYR A O 1
ATOM 840 N N . GLY A 1 106 ? -7.077 -5.715 1.316 1.00 88.88 106 GLY A N 1
ATOM 841 C CA . GLY A 1 106 ? -6.645 -4.563 0.532 1.00 88.88 106 GLY A CA 1
ATOM 842 C C . GLY A 1 106 ? -5.906 -4.937 -0.751 1.00 88.88 106 GLY A C 1
ATOM 843 O O . GLY A 1 106 ? -5.922 -6.083 -1.196 1.00 88.88 106 GLY A O 1
ATOM 844 N N . ARG A 1 107 ? -5.265 -3.942 -1.372 1.00 83.00 107 ARG A N 1
ATOM 845 C CA . ARG A 1 107 ? -4.458 -4.126 -2.591 1.00 83.00 107 ARG A CA 1
ATOM 846 C C . ARG A 1 107 ? -3.009 -3.772 -2.300 1.00 83.00 107 ARG A C 1
ATOM 848 O O . ARG A 1 107 ? -2.595 -2.642 -2.533 1.00 83.00 107 ARG A O 1
ATOM 855 N N . ALA A 1 108 ? -2.254 -4.741 -1.780 1.00 84.38 108 ALA A N 1
ATOM 856 C CA . ALA A 1 108 ? -0.865 -4.535 -1.367 1.00 84.38 108 ALA A CA 1
ATOM 857 C C . ALA A 1 108 ? 0.013 -4.000 -2.500 1.00 84.38 108 ALA A C 1
ATOM 859 O O . ALA A 1 108 ? 0.710 -3.013 -2.303 1.00 84.38 108 ALA A O 1
ATOM 860 N N . PHE A 1 109 ? -0.090 -4.576 -3.699 1.00 81.19 109 PHE A N 1
ATOM 861 C CA . PHE A 1 109 ? 0.667 -4.099 -4.855 1.00 81.19 109 PHE A CA 1
ATOM 862 C C . PHE A 1 109 ? 0.376 -2.623 -5.167 1.00 81.19 109 PHE A C 1
ATOM 864 O O . PHE A 1 109 ? 1.299 -1.815 -5.209 1.00 81.19 109 PHE A O 1
ATOM 871 N N . ASP A 1 110 ? -0.901 -2.254 -5.303 1.00 82.31 110 ASP A N 1
ATOM 872 C CA . ASP A 1 110 ? -1.298 -0.877 -5.624 1.00 82.31 110 ASP A CA 1
ATOM 873 C C . ASP A 1 110 ? -0.914 0.107 -4.511 1.00 82.31 110 ASP A C 1
ATOM 875 O O . ASP A 1 110 ? -0.522 1.238 -4.785 1.00 82.31 110 ASP A O 1
ATOM 879 N N . PHE A 1 111 ? -1.014 -0.320 -3.250 1.00 88.44 111 PHE A N 1
ATOM 880 C CA . PHE A 1 111 ? -0.575 0.464 -2.101 1.00 88.44 111 PHE A CA 1
ATOM 881 C C . PHE A 1 111 ? 0.938 0.719 -2.147 1.00 88.44 111 PHE A C 1
ATOM 883 O O . PHE A 1 111 ? 1.374 1.857 -1.995 1.00 88.44 111 PHE A O 1
ATOM 890 N N . ILE A 1 112 ? 1.737 -0.318 -2.402 1.00 86.25 112 ILE A N 1
ATOM 891 C CA . ILE A 1 112 ? 3.199 -0.219 -2.457 1.00 86.25 112 ILE A CA 1
ATOM 892 C C . ILE A 1 112 ? 3.635 0.689 -3.599 1.00 86.25 112 ILE A C 1
ATOM 894 O O . ILE A 1 112 ? 4.453 1.571 -3.369 1.00 86.25 112 ILE A O 1
ATOM 898 N N . GLN A 1 113 ? 3.071 0.530 -4.799 1.00 81.69 113 GLN A N 1
ATOM 899 C CA . GLN A 1 113 ? 3.392 1.404 -5.936 1.00 81.69 113 GLN A CA 1
ATOM 900 C C . GLN A 1 113 ? 3.089 2.876 -5.640 1.00 81.69 113 GLN A C 1
ATOM 902 O O . GLN A 1 113 ? 3.783 3.774 -6.113 1.00 81.69 113 GLN A O 1
ATOM 907 N N . ASP A 1 114 ? 2.065 3.133 -4.827 1.00 85.62 114 ASP A N 1
ATOM 908 C CA . ASP A 1 114 ? 1.685 4.489 -4.460 1.00 85.62 114 ASP A CA 1
ATOM 909 C C . ASP A 1 114 ? 2.588 5.103 -3.371 1.00 85.62 114 ASP A C 1
ATOM 911 O O . ASP A 1 114 ? 2.753 6.325 -3.334 1.00 85.62 114 ASP A O 1
ATOM 915 N N . VAL A 1 115 ? 3.169 4.281 -2.489 1.00 86.88 115 VAL A N 1
ATOM 916 C CA . VAL A 1 115 ? 4.019 4.717 -1.361 1.00 86.88 115 VAL A CA 1
ATOM 917 C C . VAL A 1 115 ? 5.513 4.685 -1.697 1.00 86.88 115 VAL A C 1
ATOM 919 O O . VAL A 1 115 ? 6.282 5.453 -1.119 1.00 86.88 115 VAL A O 1
ATOM 922 N N . LYS A 1 116 ? 5.936 3.823 -2.626 1.00 84.75 116 LYS A N 1
ATOM 923 C CA . LYS A 1 116 ? 7.339 3.640 -3.002 1.00 84.75 116 LYS A CA 1
ATOM 924 C C . LYS A 1 116 ? 7.967 4.979 -3.436 1.00 84.75 116 LYS A C 1
ATOM 926 O O . LYS A 1 116 ? 7.367 5.699 -4.241 1.00 84.75 116 LYS A O 1
ATOM 931 N N . PRO A 1 117 ? 9.180 5.313 -2.953 1.00 79.44 117 PRO A N 1
ATOM 932 C CA . PRO A 1 117 ? 9.872 6.519 -3.377 1.00 79.44 117 PRO A CA 1
ATOM 933 C C . PRO A 1 117 ? 10.118 6.488 -4.887 1.00 79.44 117 PRO A C 1
ATOM 935 O O . PRO A 1 117 ? 10.747 5.576 -5.424 1.00 79.44 117 PRO A O 1
ATOM 938 N N . LYS A 1 118 ? 9.622 7.513 -5.579 1.00 71.38 118 LYS A N 1
ATOM 939 C CA . LYS A 1 118 ? 9.782 7.676 -7.026 1.00 71.38 118 LYS A CA 1
ATOM 940 C C . LYS A 1 118 ? 11.136 8.323 -7.303 1.00 71.38 118 LYS A C 1
ATOM 942 O O . LYS A 1 118 ? 11.252 9.545 -7.306 1.00 71.38 118 LYS A O 1
ATOM 947 N N . VAL A 1 119 ? 12.173 7.512 -7.507 1.00 61.88 119 VAL A N 1
ATOM 948 C CA . VAL A 1 119 ? 13.501 8.002 -7.910 1.00 61.88 119 VAL A CA 1
ATOM 949 C C . VAL A 1 119 ? 13.571 8.018 -9.431 1.00 61.88 119 VAL A C 1
ATOM 951 O O . VAL A 1 119 ? 14.047 7.083 -10.061 1.00 61.88 119 VAL A O 1
ATOM 954 N N . ILE A 1 120 ? 13.057 9.088 -10.026 1.00 55.03 120 ILE A N 1
ATOM 955 C CA . ILE A 1 120 ? 13.180 9.342 -11.461 1.00 55.03 120 ILE A CA 1
ATOM 956 C C . ILE A 1 120 ? 14.353 10.309 -11.613 1.00 55.03 120 ILE A C 1
ATOM 958 O O . ILE A 1 120 ? 14.147 11.496 -11.385 1.00 55.03 120 ILE A O 1
ATOM 962 N N . THR A 1 121 ? 15.579 9.810 -11.837 1.00 58.09 121 THR A N 1
ATOM 963 C CA . THR A 1 121 ? 16.824 10.557 -12.209 1.00 58.09 121 THR A CA 1
ATOM 964 C C . THR A 1 121 ? 18.111 9.761 -11.908 1.00 58.09 121 THR A C 1
ATOM 966 O O . THR A 1 121 ? 19.190 10.335 -11.749 1.00 58.09 121 THR A O 1
ATOM 969 N N . MET A 1 122 ? 18.059 8.429 -11.814 1.00 62.25 122 MET A N 1
ATOM 970 C CA . MET A 1 122 ? 19.272 7.618 -11.678 1.00 62.25 122 MET A CA 1
ATOM 971 C C . MET A 1 122 ? 20.155 7.679 -12.925 1.00 62.25 122 MET A C 1
ATOM 973 O O . MET A 1 122 ? 21.369 7.491 -12.792 1.00 62.25 122 MET A O 1
ATOM 977 N N . ALA A 1 123 ? 19.580 7.912 -14.107 1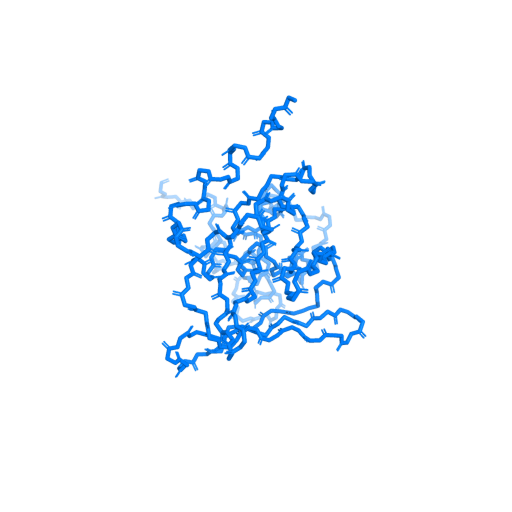.00 56.81 123 ALA A N 1
ATOM 978 C CA . ALA A 1 123 ? 20.337 8.261 -15.296 1.00 56.81 123 ALA A CA 1
ATOM 979 C C . ALA A 1 123 ? 20.664 9.761 -15.271 1.00 56.81 123 ALA A C 1
ATOM 981 O O . ALA A 1 123 ? 19.803 10.611 -15.049 1.00 56.81 123 ALA A O 1
ATOM 982 N N . GLY A 1 124 ? 21.932 10.106 -15.497 1.00 58.06 124 GLY A N 1
ATOM 983 C CA . GLY A 1 124 ? 22.376 11.500 -15.559 1.00 58.06 124 GLY A CA 1
ATOM 984 C C . GLY A 1 124 ? 21.891 12.172 -16.842 1.00 58.06 124 GLY A C 1
ATOM 985 O O . GLY A 1 124 ? 22.654 12.259 -17.803 1.00 58.06 124 GLY A O 1
ATOM 986 N N . TYR A 1 125 ? 20.626 12.595 -16.890 1.00 64.06 125 TYR A N 1
ATOM 987 C CA . TYR A 1 125 ? 20.066 13.295 -18.046 1.00 64.06 125 TYR A CA 1
ATOM 988 C C . TYR A 1 125 ? 20.730 14.666 -18.205 1.00 64.06 125 TYR A C 1
ATOM 990 O O . TYR A 1 125 ? 20.597 15.535 -17.343 1.00 64.06 125 TYR A O 1
ATOM 998 N N . ASP A 1 126 ? 21.430 14.873 -19.319 1.00 57.53 126 ASP A N 1
ATOM 999 C CA . ASP A 1 126 ? 21.838 16.203 -19.756 1.00 57.53 126 ASP A CA 1
ATOM 1000 C C . ASP A 1 126 ? 20.745 16.871 -20.615 1.00 57.53 126 ASP A C 1
ATOM 1002 O O . ASP A 1 126 ? 19.792 16.248 -21.088 1.00 57.53 126 ASP A O 1
ATOM 1006 N N . SER A 1 127 ? 20.877 18.179 -20.824 1.00 51.75 127 SER A N 1
ATOM 1007 C CA . SER A 1 127 ? 19.924 18.983 -21.597 1.00 51.75 127 SER A CA 1
ATOM 1008 C C . SER A 1 127 ? 19.920 18.691 -23.106 1.00 51.75 127 SER A C 1
ATOM 1010 O O . SER A 1 127 ? 19.146 19.313 -23.839 1.00 51.75 127 SER A O 1
ATOM 1012 N N . THR A 1 128 ? 20.758 17.772 -23.599 1.00 51.16 128 THR A N 1
ATOM 1013 C CA . THR A 1 128 ? 20.845 17.424 -25.026 1.00 51.16 128 THR A CA 1
ATOM 1014 C C . THR A 1 128 ? 19.940 16.258 -25.422 1.00 51.16 128 THR A C 1
ATOM 1016 O O . THR A 1 128 ? 19.683 16.056 -26.611 1.00 51.16 128 THR A O 1
ATOM 1019 N N . ILE A 1 129 ? 19.368 15.548 -24.448 1.00 55.94 129 ILE A N 1
ATOM 1020 C CA . ILE A 1 129 ? 18.471 14.414 -24.682 1.00 55.94 129 ILE A CA 1
ATOM 1021 C C . ILE A 1 129 ? 17.064 14.933 -25.020 1.00 55.94 129 ILE A C 1
ATOM 1023 O O . ILE A 1 129 ? 16.210 15.162 -24.163 1.00 55.94 129 ILE A O 1
ATOM 1027 N N . ARG A 1 130 ? 16.819 15.169 -26.313 1.00 49.06 130 ARG A N 1
ATOM 1028 C CA . ARG A 1 130 ? 15.494 15.518 -26.847 1.00 49.06 130 ARG A CA 1
ATOM 1029 C C . ARG A 1 130 ? 14.646 14.258 -27.032 1.00 49.06 130 ARG A C 1
ATOM 1031 O O . ARG A 1 130 ? 15.000 13.402 -27.832 1.00 49.06 130 ARG A O 1
ATOM 1038 N N . GLY A 1 131 ? 13.485 14.212 -26.377 1.00 58.19 131 GLY A N 1
ATOM 1039 C CA . GLY A 1 131 ? 12.413 13.250 -26.679 1.00 58.19 131 GLY A CA 1
ATOM 1040 C C . GLY A 1 131 ? 11.874 12.467 -25.482 1.00 58.19 131 GLY A C 1
ATOM 1041 O O . GLY A 1 131 ? 10.713 12.085 -25.514 1.00 58.19 131 GLY A O 1
ATOM 1042 N N . GLU A 1 132 ? 12.660 12.301 -24.416 1.00 58.34 132 GLU A N 1
ATOM 1043 C CA . GLU A 1 132 ? 12.314 11.415 -23.283 1.00 58.34 132 GLU A CA 1
ATOM 1044 C C . GLU A 1 132 ? 11.596 12.139 -22.126 1.00 58.34 132 GLU A C 1
ATOM 1046 O O . GLU A 1 132 ? 10.931 11.525 -21.294 1.00 58.34 132 GLU A O 1
ATOM 1051 N N . PHE A 1 133 ? 11.677 13.473 -22.090 1.00 57.66 133 PHE A N 1
ATOM 1052 C CA . PHE A 1 133 ? 11.103 14.305 -21.024 1.00 57.66 133 PHE A CA 1
ATOM 1053 C C . PHE A 1 133 ? 9.601 14.088 -20.758 1.00 57.66 133 PHE A C 1
ATOM 1055 O O . PHE A 1 133 ? 9.220 14.089 -19.591 1.00 57.66 133 PHE A O 1
ATOM 1062 N N . PRO A 1 134 ? 8.727 13.899 -21.770 1.00 60.59 134 PRO A N 1
ATOM 1063 C CA . PRO A 1 134 ? 7.301 13.703 -21.524 1.00 60.59 134 PRO A CA 1
ATOM 1064 C C . PRO A 1 134 ? 6.979 12.402 -20.782 1.00 60.59 134 PRO A C 1
ATOM 1066 O O . PRO A 1 134 ? 6.026 12.392 -20.011 1.00 60.59 134 PRO A O 1
ATOM 1069 N N . GLN A 1 135 ? 7.745 11.322 -20.994 1.00 59.31 135 GLN A N 1
ATOM 1070 C CA . GLN A 1 135 ? 7.498 10.048 -20.305 1.00 59.31 135 GLN A CA 1
ATOM 1071 C C . GLN A 1 135 ? 8.146 9.996 -18.922 1.00 59.31 135 GLN A C 1
ATOM 1073 O O . GLN A 1 135 ? 7.622 9.323 -18.046 1.00 59.31 135 GLN A O 1
ATOM 1078 N N . LEU A 1 136 ? 9.216 10.763 -18.685 1.00 58.12 136 LEU A N 1
ATOM 1079 C CA . LEU A 1 136 ? 9.778 10.930 -17.338 1.00 58.12 136 LEU A CA 1
ATOM 1080 C C . LEU A 1 136 ? 8.826 11.668 -16.377 1.00 58.12 136 LEU A C 1
ATOM 1082 O O . LEU A 1 136 ? 9.017 11.619 -15.165 1.00 58.12 136 LEU A O 1
ATOM 1086 N N . LEU A 1 137 ? 7.799 12.346 -16.905 1.00 58.59 137 LEU A N 1
ATOM 1087 C CA . LEU A 1 137 ? 6.727 12.951 -16.106 1.00 58.59 137 LEU A CA 1
ATOM 1088 C C . LEU A 1 137 ? 5.676 11.933 -15.646 1.00 58.59 137 LEU A C 1
ATOM 1090 O O . LEU A 1 137 ? 4.909 12.248 -14.738 1.00 58.59 137 LEU A O 1
ATOM 1094 N N . ASP A 1 138 ? 5.622 10.753 -16.269 1.00 63.97 138 ASP A N 1
ATOM 1095 C CA . ASP A 1 138 ? 4.753 9.654 -15.861 1.00 63.97 138 ASP A CA 1
ATOM 1096 C C . ASP A 1 138 ? 5.558 8.657 -15.015 1.00 63.97 138 ASP A C 1
ATOM 1098 O O . ASP A 1 138 ? 6.362 7.903 -15.567 1.00 63.97 138 ASP A O 1
ATOM 1102 N N . PRO A 1 139 ? 5.369 8.629 -13.685 1.00 61.34 139 PRO A N 1
ATOM 1103 C CA . PRO A 1 139 ? 6.205 7.833 -12.799 1.00 61.34 139 PRO A CA 1
ATOM 1104 C C . PRO A 1 139 ? 6.248 6.342 -13.118 1.00 61.34 139 PRO A C 1
ATOM 1106 O O . PRO A 1 139 ? 7.277 5.717 -12.870 1.00 61.34 139 PRO A O 1
ATOM 1109 N N . ASP A 1 140 ? 5.160 5.795 -13.666 1.00 61.62 140 ASP A N 1
ATOM 1110 C CA . ASP A 1 140 ? 5.049 4.364 -13.952 1.00 61.62 140 ASP A CA 1
ATOM 1111 C C . ASP A 1 140 ? 5.987 3.960 -15.102 1.00 61.62 140 ASP A C 1
ATOM 1113 O O . ASP A 1 140 ? 6.586 2.888 -15.076 1.00 61.62 140 ASP A O 1
ATOM 1117 N N . HIS A 1 141 ? 6.179 4.846 -16.083 1.00 66.38 141 HIS A N 1
ATOM 1118 C CA . HIS A 1 141 ? 7.083 4.630 -17.217 1.00 66.38 141 HIS A CA 1
ATOM 1119 C C . HIS A 1 141 ? 8.491 5.166 -16.955 1.00 66.38 141 HIS A C 1
ATOM 1121 O O . HIS A 1 141 ? 9.477 4.670 -17.505 1.00 66.38 141 HIS A O 1
ATOM 1127 N N . ALA A 1 142 ? 8.590 6.188 -16.113 1.00 68.19 142 ALA A N 1
ATOM 1128 C CA . ALA A 1 142 ? 9.822 6.899 -15.868 1.00 68.19 142 ALA A CA 1
ATOM 1129 C C . ALA A 1 142 ? 10.887 6.024 -15.192 1.00 68.19 142 ALA A C 1
ATOM 1131 O O . ALA A 1 142 ? 12.046 6.100 -15.587 1.00 68.19 142 ALA A O 1
ATOM 1132 N N . GLU A 1 143 ? 10.519 5.162 -14.234 1.00 71.06 143 GLU A N 1
ATOM 1133 C CA . GLU A 1 143 ? 11.478 4.262 -13.566 1.00 71.06 143 GLU A CA 1
ATOM 1134 C C . GLU A 1 143 ? 12.062 3.226 -14.546 1.00 71.06 143 GLU A C 1
ATOM 1136 O O . GLU A 1 143 ? 13.257 2.923 -14.502 1.00 71.06 143 GLU A O 1
ATOM 1141 N N . GLU A 1 144 ? 11.245 2.705 -15.467 1.00 73.94 144 GLU A N 1
ATOM 1142 C CA . GLU A 1 144 ? 11.691 1.730 -16.468 1.00 73.94 144 GLU A CA 1
ATOM 1143 C C . GLU A 1 144 ? 12.606 2.370 -17.518 1.00 73.94 144 GLU A C 1
ATOM 1145 O O . GLU A 1 144 ? 13.682 1.836 -17.795 1.00 73.94 144 GLU A O 1
ATOM 1150 N N . ILE A 1 145 ? 12.238 3.546 -18.042 1.00 76.69 145 ILE A N 1
ATOM 1151 C CA . ILE A 1 145 ? 13.076 4.303 -18.987 1.00 76.69 145 ILE A CA 1
ATOM 1152 C C . ILE A 1 145 ? 14.401 4.706 -18.328 1.00 76.69 145 ILE A C 1
ATOM 1154 O O . ILE A 1 145 ? 15.460 4.575 -18.946 1.00 76.69 145 ILE A O 1
ATOM 1158 N N . ASP A 1 146 ? 14.363 5.134 -17.066 1.00 76.88 146 ASP A N 1
ATOM 1159 C CA . ASP A 1 146 ? 15.544 5.523 -16.298 1.00 76.88 146 ASP A CA 1
ATOM 1160 C C . ASP A 1 146 ? 16.487 4.347 -16.037 1.00 76.88 146 ASP A C 1
ATOM 1162 O O . ASP A 1 146 ? 17.698 4.451 -16.261 1.00 76.88 146 ASP A O 1
ATOM 1166 N N . ARG A 1 147 ? 15.935 3.183 -15.677 1.00 79.19 147 ARG A N 1
ATOM 1167 C CA . ARG A 1 147 ? 16.702 1.942 -15.535 1.00 79.19 147 ARG A CA 1
ATOM 1168 C C . ARG A 1 147 ? 17.318 1.509 -16.865 1.00 79.19 147 ARG A C 1
ATOM 1170 O O . ARG A 1 147 ? 18.506 1.191 -16.901 1.00 79.19 147 ARG A O 1
ATOM 1177 N N . LEU A 1 148 ? 16.541 1.514 -17.950 1.00 80.88 148 LEU A N 1
ATOM 1178 C CA . LEU A 1 148 ? 17.004 1.132 -19.287 1.00 80.88 148 LEU A CA 1
ATOM 1179 C C . LEU A 1 148 ? 18.134 2.057 -19.763 1.00 80.88 148 LEU A C 1
ATOM 1181 O O . LEU A 1 148 ? 19.155 1.599 -20.279 1.00 80.88 148 LEU A O 1
ATOM 1185 N N . ARG A 1 149 ? 17.991 3.364 -19.531 1.00 79.69 149 ARG A N 1
ATOM 1186 C CA . ARG A 1 149 ? 18.998 4.361 -19.897 1.00 79.69 149 ARG A CA 1
ATOM 1187 C C . ARG A 1 149 ? 20.265 4.223 -19.073 1.00 79.69 149 ARG A C 1
ATOM 1189 O O . ARG A 1 149 ? 21.352 4.295 -19.639 1.00 79.69 149 ARG A O 1
ATOM 1196 N N . ARG A 1 150 ? 20.155 3.989 -17.766 1.00 81.69 150 ARG A N 1
ATOM 1197 C CA . ARG A 1 150 ? 21.322 3.696 -16.931 1.00 81.69 150 ARG A CA 1
ATOM 1198 C C . ARG A 1 150 ? 22.034 2.433 -17.403 1.00 81.69 150 ARG A C 1
ATOM 1200 O O . ARG A 1 150 ? 23.250 2.433 -17.526 1.00 81.69 150 ARG A O 1
ATOM 1207 N N . TRP A 1 151 ? 21.285 1.395 -17.765 1.00 84.50 151 TRP A N 1
ATOM 1208 C CA . TRP A 1 151 ? 21.851 0.149 -18.279 1.00 84.50 151 TRP A CA 1
ATOM 1209 C C . TRP A 1 151 ? 22.651 0.360 -19.577 1.00 84.50 151 TRP A C 1
ATOM 1211 O O . TRP A 1 151 ? 23.735 -0.212 -19.728 1.00 84.50 151 TRP A O 1
ATOM 1221 N N . MET A 1 152 ? 22.168 1.248 -20.457 1.00 85.94 152 MET A N 1
ATOM 1222 C CA . MET A 1 152 ? 22.898 1.732 -21.636 1.00 85.94 152 MET A CA 1
ATOM 1223 C C . MET A 1 152 ? 24.131 2.571 -21.258 1.00 85.94 152 MET A C 1
ATOM 1225 O O . MET A 1 152 ? 25.208 2.342 -21.803 1.00 85.94 152 MET A O 1
ATOM 1229 N N . GLN A 1 153 ? 24.005 3.529 -20.330 1.00 82.06 153 GLN A N 1
ATOM 1230 C CA . GLN A 1 153 ? 25.118 4.377 -19.867 1.00 82.06 153 GLN A CA 1
ATOM 1231 C C . GLN A 1 153 ? 26.243 3.560 -19.217 1.00 82.06 153 GLN A C 1
ATOM 1233 O O . GLN A 1 153 ? 27.417 3.866 -19.414 1.00 82.06 153 GLN A O 1
ATOM 1238 N N . ASP A 1 154 ? 25.884 2.486 -18.516 1.00 85.94 154 ASP A N 1
ATOM 1239 C CA . ASP A 1 154 ? 26.806 1.520 -17.919 1.00 85.94 154 ASP A CA 1
ATOM 1240 C C . ASP A 1 154 ? 27.427 0.568 -18.970 1.00 85.94 154 ASP A C 1
ATOM 1242 O O . ASP A 1 154 ? 28.247 -0.285 -18.632 1.00 85.94 154 ASP A O 1
ATOM 1246 N N . GLY A 1 155 ? 27.062 0.706 -20.252 1.00 85.44 155 GLY A N 1
ATOM 1247 C CA . GLY A 1 155 ? 27.657 -0.014 -21.380 1.00 85.44 155 GLY A CA 1
ATOM 1248 C C . GLY A 1 155 ? 27.137 -1.436 -21.595 1.00 85.44 155 GLY A C 1
ATOM 1249 O O . GLY A 1 155 ? 27.772 -2.207 -22.311 1.00 85.44 155 GLY A O 1
ATOM 1250 N N . ASN A 1 156 ? 26.008 -1.807 -20.986 1.00 88.81 156 ASN A N 1
ATOM 1251 C CA . ASN A 1 156 ? 25.473 -3.169 -21.087 1.00 88.81 156 ASN A CA 1
ATOM 1252 C C . ASN A 1 156 ? 24.644 -3.406 -22.351 1.00 88.81 156 ASN A C 1
ATOM 1254 O O . ASN A 1 156 ? 24.573 -4.535 -22.829 1.00 88.81 156 ASN A O 1
ATOM 1258 N N . ILE A 1 157 ? 24.016 -2.352 -22.868 1.00 86.94 157 ILE A N 1
ATOM 1259 C CA . ILE A 1 157 ? 23.288 -2.358 -24.136 1.00 86.94 157 ILE A CA 1
ATOM 1260 C C . ILE A 1 157 ? 23.791 -1.210 -25.003 1.00 86.94 157 ILE A C 1
ATOM 1262 O O . ILE A 1 157 ? 24.202 -0.159 -24.505 1.00 86.94 157 ILE A O 1
ATOM 1266 N N . SER A 1 158 ? 23.766 -1.411 -26.313 1.00 84.06 158 SER A N 1
ATOM 1267 C CA . SER A 1 158 ? 24.050 -0.361 -27.283 1.00 84.06 158 SER A CA 1
ATOM 1268 C C . SER A 1 158 ? 22.909 0.658 -27.357 1.00 84.06 158 SER A C 1
ATOM 1270 O O . SER A 1 158 ? 21.781 0.398 -26.943 1.00 84.06 158 SER A O 1
ATOM 1272 N N . HIS A 1 159 ? 23.185 1.823 -27.947 1.00 80.50 159 HIS A N 1
ATOM 1273 C CA . HIS A 1 159 ? 22.153 2.836 -28.179 1.00 80.50 159 HIS A CA 1
ATOM 1274 C C . HIS A 1 159 ? 21.016 2.325 -29.081 1.00 80.50 159 HIS A C 1
ATOM 1276 O O . HIS A 1 159 ? 19.859 2.640 -28.844 1.00 80.50 159 HIS A O 1
ATOM 1282 N N . TYR A 1 160 ? 21.327 1.464 -30.057 1.00 81.12 160 TYR A N 1
ATOM 1283 C CA . TYR A 1 160 ? 20.311 0.848 -30.916 1.00 81.12 160 TYR A CA 1
ATOM 1284 C C . TYR A 1 160 ? 19.395 -0.107 -30.144 1.00 81.12 160 TYR A C 1
ATOM 1286 O O . TYR A 1 160 ? 18.185 -0.088 -30.336 1.00 81.12 160 TYR A O 1
ATOM 1294 N N . GLU A 1 161 ? 19.957 -0.921 -29.247 1.00 82.44 161 GLU A N 1
ATOM 1295 C CA . GLU A 1 161 ? 19.164 -1.805 -28.383 1.00 82.44 161 GLU A CA 1
ATOM 1296 C C . GLU A 1 161 ? 18.316 -1.010 -27.390 1.00 82.44 161 GLU A C 1
ATOM 1298 O O . GLU A 1 161 ? 17.194 -1.409 -27.088 1.00 82.44 161 GLU A O 1
ATOM 1303 N N . TYR A 1 162 ? 18.825 0.128 -26.910 1.00 83.88 162 TYR A N 1
ATOM 1304 C CA . TYR A 1 162 ? 18.048 1.065 -26.107 1.00 83.88 162 TYR A CA 1
ATOM 1305 C C . TYR A 1 162 ? 16.859 1.630 -26.890 1.00 83.88 162 TYR A C 1
ATOM 1307 O O . TYR A 1 162 ? 15.741 1.554 -26.392 1.00 83.88 162 TYR A O 1
ATOM 1315 N N . ASP A 1 163 ? 17.062 2.131 -28.111 1.00 79.00 163 ASP A N 1
ATOM 1316 C CA . ASP A 1 163 ? 15.982 2.680 -28.944 1.00 79.00 163 ASP A CA 1
ATOM 1317 C C . ASP A 1 163 ? 14.918 1.619 -29.272 1.00 79.00 163 ASP A C 1
ATOM 1319 O O . ASP A 1 163 ? 13.719 1.901 -29.264 1.00 79.00 163 ASP A O 1
ATOM 1323 N N . ASP A 1 164 ? 15.343 0.373 -29.502 1.00 80.31 164 ASP A N 1
ATOM 1324 C CA . ASP A 1 164 ? 14.436 -0.753 -29.710 1.00 80.31 164 ASP A CA 1
ATOM 1325 C C . ASP A 1 164 ? 13.721 -1.188 -28.424 1.00 80.31 164 ASP A C 1
ATOM 1327 O O . ASP A 1 164 ? 12.582 -1.654 -28.484 1.00 80.31 164 ASP A O 1
ATOM 1331 N N . ALA A 1 165 ? 14.339 -1.079 -27.254 1.00 78.94 165 ALA A N 1
ATOM 1332 C CA . ALA A 1 165 ? 13.703 -1.449 -25.991 1.00 78.94 165 ALA A CA 1
ATOM 1333 C C . ALA A 1 165 ? 12.835 -0.320 -25.416 1.00 78.94 165 ALA A C 1
ATOM 1335 O O . ALA A 1 165 ? 11.873 -0.602 -24.703 1.00 78.94 165 ALA A O 1
ATOM 1336 N N . ASN A 1 166 ? 13.128 0.938 -25.747 1.00 74.50 166 ASN A N 1
ATOM 1337 C CA . ASN A 1 166 ? 12.430 2.091 -25.210 1.00 74.50 166 ASN A CA 1
ATOM 1338 C C . ASN A 1 166 ? 11.050 2.256 -25.883 1.00 74.50 166 ASN A C 1
ATOM 1340 O O . ASN A 1 166 ? 10.970 2.564 -27.077 1.00 74.50 166 ASN A O 1
ATOM 1344 N N . PRO A 1 167 ? 9.937 2.108 -25.138 1.00 68.00 167 PRO A N 1
ATOM 1345 C CA . PRO A 1 167 ? 8.590 2.236 -25.693 1.00 68.00 167 PRO A CA 1
ATOM 1346 C C . PRO A 1 167 ? 8.256 3.664 -26.160 1.00 68.00 167 PRO A C 1
ATOM 1348 O O . PRO A 1 167 ? 7.277 3.855 -26.881 1.00 68.00 167 PRO A O 1
ATOM 1351 N N . ALA A 1 168 ? 9.056 4.660 -25.767 1.00 64.69 168 ALA A N 1
ATOM 1352 C CA . ALA A 1 168 ? 8.898 6.058 -26.147 1.00 64.69 168 ALA A CA 1
ATOM 1353 C C . ALA A 1 168 ? 9.248 6.356 -27.608 1.00 64.69 168 ALA A C 1
ATOM 1355 O O . ALA A 1 168 ? 8.679 7.281 -28.197 1.00 64.69 168 ALA A O 1
ATOM 1356 N N . TYR A 1 169 ? 10.215 5.630 -28.175 1.00 63.44 169 TYR A N 1
ATOM 1357 C CA . TYR A 1 169 ? 10.726 5.940 -29.501 1.00 63.44 169 TYR A CA 1
ATOM 1358 C C . TYR A 1 169 ? 9.862 5.267 -30.576 1.00 63.44 169 TYR A C 1
ATOM 1360 O O . TYR A 1 169 ? 9.603 4.061 -30.513 1.00 63.44 169 TYR A O 1
ATOM 1368 N N . PRO A 1 170 ? 9.388 6.020 -31.586 1.00 54.25 170 PRO A N 1
ATOM 1369 C CA . PRO A 1 170 ? 8.674 5.426 -32.703 1.00 54.25 170 PRO A CA 1
ATOM 1370 C C . PRO A 1 170 ? 9.623 4.493 -33.458 1.00 54.25 170 PRO A C 1
ATOM 1372 O O . PRO A 1 170 ? 10.577 4.934 -34.100 1.00 54.25 170 PRO A O 1
ATOM 1375 N N . LYS A 1 171 ? 9.349 3.188 -33.382 1.00 60.00 171 LYS A N 1
ATOM 1376 C CA . LYS A 1 171 ? 10.125 2.169 -34.090 1.00 60.00 171 LYS A CA 1
ATOM 1377 C C . LYS A 1 171 ? 9.899 2.327 -35.585 1.00 60.00 171 LYS A C 1
ATOM 1379 O O . LYS A 1 171 ? 8.784 2.137 -36.070 1.00 60.00 171 LYS A O 1
ATOM 1384 N N . ALA A 1 172 ? 10.950 2.682 -36.318 1.00 43.56 172 ALA A N 1
ATOM 1385 C CA . ALA A 1 172 ? 10.881 2.802 -37.766 1.00 43.56 172 ALA A CA 1
ATOM 1386 C C . ALA A 1 172 ? 10.487 1.443 -38.377 1.00 43.56 172 ALA A C 1
ATOM 1388 O O . ALA A 1 172 ? 11.281 0.506 -38.383 1.00 43.56 172 ALA A O 1
ATOM 1389 N N . GLY A 1 173 ? 9.248 1.336 -38.874 1.00 51.34 173 GLY A N 1
ATOM 1390 C CA . GLY A 1 173 ? 8.736 0.138 -39.551 1.00 51.34 173 GLY A CA 1
ATOM 1391 C C . GLY A 1 173 ? 7.530 -0.565 -38.911 1.00 51.34 173 GLY A C 1
ATOM 1392 O O . GLY A 1 173 ? 7.208 -1.668 -39.353 1.00 51.34 173 GLY A O 1
ATOM 1393 N N . LYS A 1 174 ? 6.852 0.030 -37.921 1.00 41.25 174 LYS A N 1
ATOM 1394 C CA . LYS A 1 174 ? 5.518 -0.409 -37.468 1.00 41.25 174 LYS A CA 1
ATOM 1395 C C . LYS A 1 174 ? 4.449 0.643 -37.726 1.00 41.25 174 LYS A C 1
ATOM 1397 O O . LYS A 1 174 ? 4.761 1.840 -37.555 1.00 41.25 174 LYS A O 1
#

Foldseek 3Di:
DQQPLLVQQVVQCVVKDPPVLCDPLNSVLSSVVSHRWHWWWWFDDPVHIWIWTDDQWIWIQDPSDIDTGGLQQFPAKDWDPPQPQTWIWTAGVVRDIDIRRRGNIIDPVVSCVRSGDQPQCLDPDDPVDPFCVVQCVPSVLRVVLSVLNVCVVVVNDDPVVSLVVRPRHDDPPD

Radius of gyration: 19.88 Å; chains: 1; bounding box: 50×36×59 Å

Secondary structure (DSSP, 8-state):
---HHHHHHHHHHTTTS-GGG--HHHHHHHHHH-----EEEEEEETTEEEEEEESSEEEEEETTEEEEEEGGGEEEEEEETT-TT-EEEEEETTS-EE----EEEE-HHHHHHHHS-----SS---TT--S-HHHHTSHHHHHHHHHHHHHHHTTSS-HHHHHHH-TTS--TT-

Organism: Lactobacillus sp. (strain 30a) (NCBI:txid1593)

Sequence (174 aa):
MSNSNYQVSLERIKKVVPEELLTNALLAAIDNSGERMSQIIVDKKDNGNDYYLTIHRFFVYSNEEFTAFDKEDVADVEFVNGTPDGEVIITLKDGKVLHPSHICYGRAFDFIQDVKPKVITMAGYDSTIRGEFPQLLDPDHAEEIDRLRRWMQDGNISHYEYDDANPAYPKAGK

InterPro domains:
  IPR035227 Protein HdcB [PF17528] (3-174)